Protein AF-A0A661R663-F1 (afdb_monomer_lite)

pLDDT: mean 85.02, std 11.06, range [47.91, 96.44]

Foldseek 3Di:
DCLVVVNDPDDDDPLVCLPRDDPQDAEDEAAQLVDPSQFDPPDDTDRSLVSLVVVCVVNVHDYHYHHPDDDPVRVD

Radius of gyration: 12.83 Å; chains: 1; bounding box: 38×25×28 Å

Secondary structure (DSSP, 8-state):
-TTTTT--S----SGGGGG---SS--EEEESSTT-GGGEE-SSS-EEHHHHHHHHHHHTT-EEEE--SS--HHHH-

Sequence (76 aa):
MRIVHKEAQVAVGARSAIFAPFDNLGLIIVDEEHDDSYKQENRLRYHARDLAVVRAKLESGVALLGSATPSVQSYH

Structure (mmCIF, N/CA/C/O backbone):
data_AF-A0A661R663-F1
#
_entry.id   AF-A0A661R663-F1
#
loop_
_atom_site.group_PDB
_atom_site.id
_atom_site.type_symbol
_atom_site.label_atom_id
_atom_site.label_alt_id
_atom_site.label_comp_id
_atom_site.label_asym_id
_atom_site.label_entity_id
_atom_site.label_seq_id
_atom_site.pdbx_PDB_ins_code
_atom_site.Cartn_x
_atom_site.Cartn_y
_atom_site.Cartn_z
_atom_site.occupancy
_atom_site.B_iso_or_equiv
_atom_site.auth_seq_id
_atom_site.auth_comp_id
_atom_site.auth_asym_id
_atom_site.auth_atom_id
_atom_site.pdbx_PDB_model_num
ATOM 1 N N . MET A 1 1 ? -22.630 -2.182 1.154 1.00 67.81 1 MET A N 1
ATOM 2 C CA . MET A 1 1 ? -21.906 -1.270 2.074 1.00 67.81 1 MET A CA 1
ATOM 3 C C . MET A 1 1 ? -21.311 -2.010 3.291 1.00 67.81 1 MET A C 1
ATOM 5 O O . MET A 1 1 ? -21.329 -1.477 4.385 1.00 67.81 1 MET A O 1
ATOM 9 N N . ARG A 1 2 ? -20.737 -3.215 3.162 1.00 88.31 2 ARG A N 1
ATOM 10 C CA . ARG A 1 2 ? -20.285 -3.987 4.346 1.00 88.31 2 ARG A CA 1
ATOM 11 C C . ARG A 1 2 ? -19.089 -3.363 5.080 1.00 88.31 2 ARG A C 1
ATOM 13 O O . ARG A 1 2 ? -19.078 -3.332 6.300 1.00 88.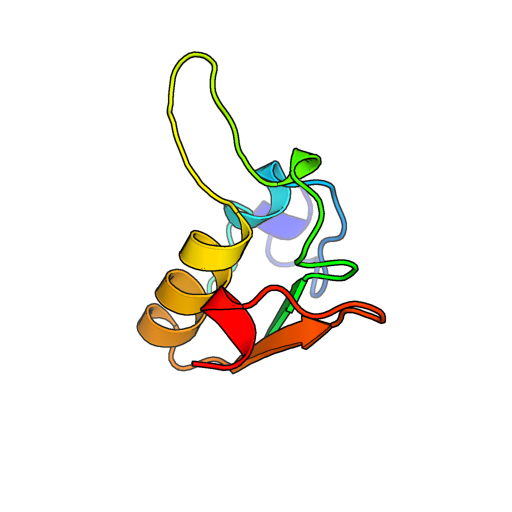31 2 ARG A O 1
ATOM 20 N N . ILE A 1 3 ? -18.128 -2.803 4.337 1.00 87.94 3 ILE A N 1
ATOM 21 C CA . ILE A 1 3 ? -16.963 -2.092 4.903 1.00 87.94 3 ILE A CA 1
ATOM 22 C C . ILE A 1 3 ? -17.411 -0.867 5.714 1.00 87.94 3 ILE A C 1
ATOM 24 O O . ILE A 1 3 ? -16.974 -0.689 6.840 1.00 87.94 3 ILE A O 1
ATOM 28 N N . VAL A 1 4 ? -18.355 -0.079 5.185 1.00 86.62 4 VAL A N 1
ATOM 29 C CA . VAL A 1 4 ? -18.901 1.107 5.874 1.00 86.62 4 VAL A 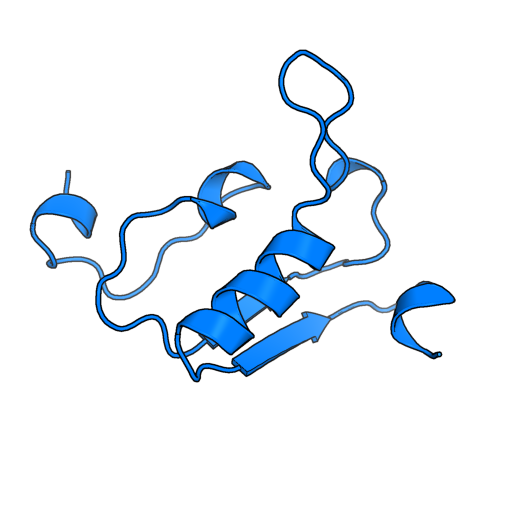CA 1
ATOM 30 C C . VAL A 1 4 ? -19.620 0.731 7.176 1.00 86.62 4 VAL A C 1
ATOM 32 O O . VAL A 1 4 ? -19.514 1.450 8.162 1.00 86.62 4 VAL A O 1
ATOM 35 N N . HIS A 1 5 ? -20.305 -0.416 7.207 1.00 91.19 5 HIS A N 1
ATOM 36 C CA . HIS A 1 5 ? -20.943 -0.946 8.420 1.00 91.19 5 HIS A CA 1
ATOM 37 C C . HIS A 1 5 ? -19.980 -1.739 9.323 1.00 91.19 5 HIS A C 1
ATOM 39 O O . HIS A 1 5 ? -20.417 -2.318 10.311 1.00 91.19 5 HIS A O 1
ATOM 45 N N . LYS A 1 6 ? -18.674 -1.769 9.011 1.00 87.00 6 LYS A N 1
ATOM 46 C CA . LYS A 1 6 ? -17.636 -2.499 9.766 1.00 87.00 6 LYS A CA 1
ATOM 47 C C . LYS A 1 6 ? -17.845 -4.022 9.828 1.00 87.00 6 LYS A C 1
ATOM 49 O O . LYS A 1 6 ? -17.320 -4.698 10.703 1.00 87.00 6 LYS A O 1
ATOM 54 N N . GLU A 1 7 ? -18.575 -4.579 8.864 1.00 91.50 7 GLU A N 1
ATOM 55 C CA . GLU A 1 7 ? -18.876 -6.017 8.754 1.00 91.50 7 GLU A CA 1
ATOM 56 C C . GLU A 1 7 ? -17.875 -6.779 7.871 1.00 91.50 7 GLU A C 1
ATOM 58 O O . GLU A 1 7 ? -17.985 -7.995 7.682 1.00 91.50 7 GLU A O 1
ATOM 63 N N . ALA A 1 8 ? -16.952 -6.059 7.235 1.00 91.38 8 ALA A N 1
ATOM 64 C CA . ALA A 1 8 ? -15.912 -6.624 6.390 1.00 91.38 8 ALA A CA 1
ATOM 65 C C . ALA A 1 8 ? -14.554 -6.415 7.056 1.00 91.38 8 ALA A C 1
ATOM 67 O O . ALA A 1 8 ? -14.202 -5.293 7.405 1.00 91.38 8 ALA A O 1
ATOM 68 N N . GLN A 1 9 ? -13.795 -7.500 7.198 1.00 91.38 9 GLN A N 1
ATOM 69 C CA . GLN A 1 9 ? -12.442 -7.472 7.761 1.00 91.38 9 GLN A CA 1
ATOM 70 C C . GLN A 1 9 ? -11.358 -7.371 6.683 1.00 91.38 9 GLN A C 1
ATOM 72 O O . GLN A 1 9 ? -10.223 -7.025 6.982 1.00 91.38 9 GLN A O 1
ATOM 77 N N . VAL A 1 10 ? -11.709 -7.668 5.428 1.00 93.25 10 VAL A N 1
ATOM 78 C CA . VAL A 1 10 ? -10.795 -7.651 4.284 1.00 93.25 10 VAL A CA 1
ATOM 79 C C . VAL A 1 10 ? -11.496 -6.987 3.104 1.00 93.25 10 VAL A C 1
ATOM 81 O O . VAL A 1 10 ? -12.679 -7.231 2.855 1.00 93.25 10 VAL A O 1
ATOM 84 N N . ALA A 1 11 ? -10.756 -6.159 2.371 1.00 93.88 11 ALA A N 1
ATOM 85 C CA . ALA A 1 11 ? -11.150 -5.647 1.067 1.00 93.88 11 ALA A CA 1
ATOM 86 C C . ALA A 1 11 ? -10.077 -6.022 0.048 1.00 93.88 11 ALA A C 1
ATOM 88 O O . ALA A 1 11 ? -8.889 -5.886 0.324 1.00 93.88 11 ALA A O 1
ATOM 89 N N . VAL A 1 12 ? -10.509 -6.461 -1.130 1.00 93.75 12 VAL A N 1
ATOM 90 C CA . VAL A 1 12 ? -9.628 -6.755 -2.260 1.00 93.75 12 VAL A CA 1
ATOM 91 C C . VAL A 1 12 ? -10.112 -5.938 -3.444 1.00 93.75 12 VAL A C 1
ATOM 93 O O . VAL A 1 12 ? -11.312 -5.858 -3.711 1.00 93.75 12 VAL A O 1
ATOM 96 N N . GLY A 1 13 ? -9.182 -5.309 -4.145 1.00 91.50 13 GLY A N 1
ATOM 97 C CA . GLY A 1 13 ? -9.476 -4.549 -5.344 1.00 91.50 13 GLY A CA 1
ATOM 98 C C . GLY A 1 13 ? -8.204 -4.019 -5.980 1.00 91.50 13 GLY A C 1
ATOM 99 O O . GLY A 1 13 ? -7.111 -4.186 -5.448 1.00 91.50 13 GLY A O 1
ATOM 100 N N . ALA A 1 14 ? -8.369 -3.356 -7.121 1.00 88.69 14 ALA A N 1
ATOM 101 C CA . ALA A 1 14 ? -7.288 -2.630 -7.774 1.00 88.69 14 ALA A CA 1
ATOM 102 C C . ALA A 1 14 ? -6.864 -1.401 -6.937 1.00 88.69 14 ALA A C 1
ATOM 104 O O . ALA A 1 14 ? -7.304 -1.203 -5.805 1.00 88.69 14 ALA A O 1
ATOM 105 N N . ARG A 1 15 ? -6.068 -0.505 -7.525 1.00 88.50 15 ARG A N 1
ATOM 106 C CA . ARG A 1 15 ? -5.544 0.724 -6.899 1.00 88.50 15 ARG A CA 1
ATOM 107 C C . ARG A 1 15 ? -6.480 1.477 -5.954 1.00 88.50 15 ARG A C 1
ATOM 109 O O . ARG A 1 15 ? -6.053 1.896 -4.888 1.00 88.50 15 ARG A O 1
ATOM 116 N N . SER A 1 16 ? -7.741 1.684 -6.337 1.00 90.25 16 SER A N 1
ATOM 117 C CA . SER A 1 16 ? -8.688 2.501 -5.567 1.00 90.25 16 SER A CA 1
ATOM 118 C C . SER A 1 16 ? -9.065 1.891 -4.215 1.00 90.25 16 SER A C 1
ATOM 120 O O . SER A 1 16 ? -9.578 2.605 -3.355 1.00 90.25 16 SER A O 1
ATOM 122 N N . ALA A 1 17 ? -8.798 0.597 -4.000 1.00 92.69 17 ALA A N 1
ATOM 123 C CA . ALA A 1 17 ? -8.991 -0.061 -2.711 1.00 92.69 17 ALA A CA 1
ATOM 124 C C . ALA A 1 17 ? -8.137 0.570 -1.598 1.00 92.69 17 ALA A C 1
ATOM 126 O O . ALA A 1 17 ? -8.515 0.487 -0.430 1.00 92.69 17 ALA A O 1
ATOM 127 N N . ILE A 1 18 ? -7.064 1.297 -1.946 1.00 92.50 18 ILE A N 1
ATOM 128 C CA . ILE A 1 18 ? -6.257 2.049 -0.979 1.00 92.50 18 ILE A CA 1
ATOM 129 C C . ILE A 1 18 ? -7.047 3.125 -0.224 1.00 92.50 18 ILE A C 1
ATOM 131 O O . ILE A 1 18 ? -6.578 3.611 0.798 1.00 92.50 18 ILE A O 1
ATOM 135 N N . PHE A 1 19 ? -8.252 3.476 -0.679 1.00 92.62 19 PHE A N 1
ATOM 136 C CA . PHE A 1 19 ? -9.152 4.423 -0.015 1.00 92.62 19 PHE A CA 1
ATOM 137 C C . PHE A 1 19 ? -10.318 3.748 0.721 1.00 92.62 19 PHE A C 1
ATOM 139 O O . PHE A 1 19 ? -11.224 4.433 1.189 1.00 92.62 19 PHE A O 1
ATOM 146 N N . ALA A 1 20 ? -10.333 2.413 0.827 1.00 93.50 20 ALA A N 1
ATOM 147 C CA . ALA A 1 20 ? -11.382 1.701 1.553 1.00 93.50 20 ALA A CA 1
ATOM 148 C C . ALA A 1 20 ? -11.430 2.169 3.025 1.00 93.50 20 ALA A C 1
ATOM 150 O O . ALA A 1 20 ? -10.374 2.204 3.665 1.00 93.50 20 ALA A O 1
ATOM 151 N N . PRO A 1 21 ? -12.607 2.532 3.569 1.00 92.56 21 PRO A N 1
ATOM 152 C CA . PRO A 1 21 ? -12.715 3.131 4.897 1.00 92.56 21 PRO A CA 1
ATOM 153 C C . PRO A 1 21 ? -12.647 2.052 5.986 1.00 92.56 21 PRO A C 1
ATOM 155 O O . PRO A 1 21 ? -13.657 1.454 6.345 1.00 92.56 21 PRO A O 1
ATOM 158 N N . PHE A 1 22 ? -11.440 1.792 6.480 1.00 92.94 22 PHE A N 1
ATOM 159 C CA . PHE A 1 22 ? -11.173 0.923 7.624 1.00 92.94 22 PHE A CA 1
ATOM 160 C C . PHE A 1 22 ? -10.725 1.788 8.799 1.00 92.94 22 PHE A C 1
ATOM 162 O O . PHE A 1 22 ? -9.878 2.651 8.598 1.00 92.94 22 PHE A O 1
ATOM 169 N N . ASP A 1 23 ? -11.258 1.522 9.993 1.00 84.31 23 ASP A N 1
ATOM 170 C CA . ASP A 1 23 ? -10.931 2.292 11.205 1.00 84.31 23 ASP A CA 1
ATOM 171 C C . ASP A 1 23 ? -9.668 1.797 11.929 1.00 84.31 23 ASP A C 1
ATOM 173 O O . ASP A 1 23 ? -9.075 2.546 12.688 1.00 84.31 23 ASP A O 1
ATOM 177 N N . ASN A 1 24 ? -9.283 0.529 11.733 1.00 85.44 24 ASN A N 1
ATOM 178 C CA . ASN A 1 24 ? -8.145 -0.121 12.400 1.00 85.44 24 ASN A CA 1
ATOM 179 C C . ASN A 1 24 ? -7.333 -0.922 11.371 1.00 85.44 24 ASN A C 1
ATOM 181 O O . ASN A 1 24 ? -7.261 -2.154 11.426 1.00 85.44 24 ASN A O 1
ATOM 185 N N . LEU A 1 25 ? -6.809 -0.242 10.351 1.00 93.12 25 LEU A N 1
ATOM 186 C CA . LEU A 1 25 ? -6.124 -0.905 9.245 1.00 93.12 25 LEU A CA 1
ATOM 187 C C . LEU A 1 25 ? -4.712 -1.350 9.653 1.00 93.12 25 LEU A C 1
ATOM 189 O O . LEU A 1 25 ? -3.754 -0.594 9.552 1.00 93.12 25 LEU A O 1
ATOM 193 N N . GLY A 1 26 ? -4.582 -2.605 10.086 1.00 94.00 26 GLY A N 1
ATOM 194 C CA . GLY A 1 26 ? -3.300 -3.155 10.544 1.00 94.00 26 GLY A CA 1
ATOM 195 C C . GLY A 1 26 ? -2.368 -3.666 9.439 1.00 94.00 26 GLY A C 1
ATOM 196 O O . GLY A 1 26 ? -1.1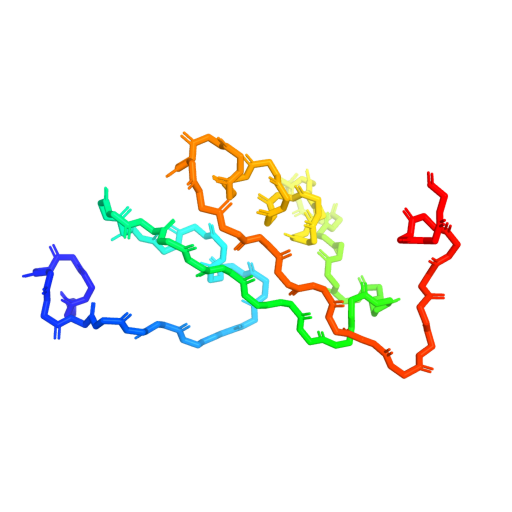66 -3.780 9.667 1.00 94.00 26 GLY A O 1
ATOM 197 N N . LEU A 1 27 ? -2.891 -3.985 8.251 1.00 95.62 27 LEU A N 1
ATOM 198 C CA . LEU A 1 27 ? -2.115 -4.572 7.157 1.00 95.62 27 LEU A CA 1
ATOM 199 C C . LEU A 1 27 ? -2.635 -4.106 5.796 1.00 95.62 27 LEU A C 1
ATOM 201 O O . LEU A 1 27 ? -3.833 -4.169 5.523 1.00 95.62 27 LEU A O 1
ATOM 205 N N . ILE A 1 28 ? -1.711 -3.703 4.928 1.00 96.44 28 ILE A N 1
ATOM 206 C CA . ILE A 1 28 ? -1.950 -3.438 3.510 1.00 96.44 28 ILE A CA 1
ATOM 207 C C . ILE A 1 28 ? -0.989 -4.313 2.710 1.00 96.44 28 ILE A C 1
ATOM 209 O O . ILE A 1 28 ? 0.210 -4.302 2.973 1.00 96.44 28 ILE A O 1
ATOM 213 N N . ILE A 1 29 ? -1.510 -5.056 1.735 1.00 94.88 29 ILE A N 1
ATOM 214 C CA . ILE A 1 29 ? -0.710 -5.883 0.827 1.00 94.88 29 ILE A CA 1
ATOM 215 C C . ILE A 1 29 ? -0.829 -5.291 -0.574 1.00 94.88 29 ILE A C 1
ATOM 217 O O . ILE A 1 29 ? -1.939 -5.070 -1.060 1.00 94.88 29 ILE A O 1
ATOM 221 N N . VAL A 1 30 ? 0.311 -5.032 -1.207 1.00 92.12 30 VAL A N 1
ATOM 222 C CA . VAL A 1 30 ? 0.405 -4.669 -2.623 1.00 92.12 30 VAL A CA 1
ATOM 223 C C . VAL A 1 30 ? 1.135 -5.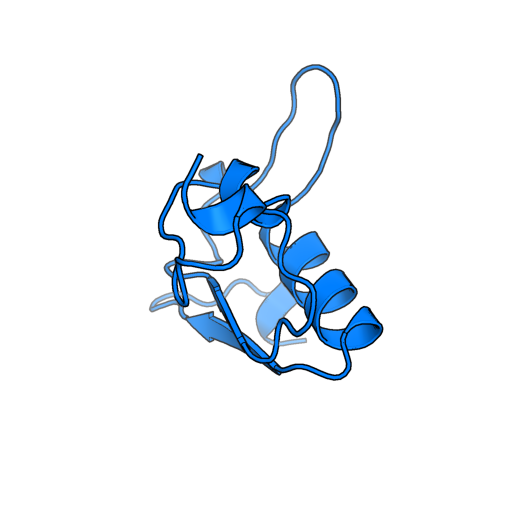808 -3.312 1.00 92.12 30 VAL A C 1
ATOM 225 O O . VAL A 1 30 ? 2.299 -6.044 -3.008 1.00 92.12 30 VAL A O 1
ATOM 228 N N . ASP A 1 31 ? 0.435 -6.532 -4.175 1.00 87.81 31 ASP A N 1
ATOM 229 C CA . ASP A 1 31 ? 1.025 -7.576 -5.012 1.00 87.81 31 ASP A CA 1
ATOM 230 C C . ASP A 1 31 ? 1.495 -6.966 -6.337 1.00 87.81 31 ASP A C 1
ATOM 232 O O . ASP A 1 31 ? 0.926 -5.970 -6.780 1.00 87.81 31 ASP A O 1
ATOM 236 N N . GLU A 1 32 ? 2.542 -7.527 -6.935 1.00 83.75 32 GLU A N 1
ATOM 237 C CA . GLU A 1 32 ? 3.225 -6.977 -8.116 1.00 83.75 32 GLU A CA 1
ATOM 238 C C . GLU A 1 32 ? 3.487 -5.460 -8.034 1.00 83.75 32 GLU A C 1
ATOM 240 O O . GLU A 1 32 ? 3.135 -4.692 -8.929 1.00 83.75 32 GLU A O 1
ATOM 245 N N . GLU A 1 33 ? 4.124 -4.993 -6.948 1.00 79.12 33 GLU A N 1
ATOM 246 C CA . GLU A 1 33 ? 4.282 -3.547 -6.679 1.00 79.12 33 GLU A CA 1
ATOM 247 C C . GLU A 1 33 ? 4.985 -2.750 -7.786 1.00 79.12 33 GLU A C 1
ATOM 249 O O . GLU A 1 33 ? 4.847 -1.527 -7.844 1.00 79.12 33 GLU A O 1
ATOM 254 N N . HIS A 1 34 ? 5.734 -3.445 -8.642 1.00 75.12 34 HIS A N 1
ATOM 255 C CA . HIS A 1 34 ? 6.484 -2.880 -9.751 1.00 75.12 34 HIS A CA 1
ATOM 256 C C . HIS A 1 34 ? 5.606 -2.498 -10.956 1.00 75.12 34 HIS A C 1
ATOM 258 O O . HIS A 1 34 ? 6.111 -1.880 -11.891 1.00 75.12 34 HIS A O 1
ATOM 264 N N . ASP A 1 35 ? 4.326 -2.879 -10.970 1.00 76.38 35 ASP A N 1
ATOM 265 C CA . ASP A 1 35 ? 3.426 -2.625 -12.093 1.00 76.38 35 ASP A CA 1
ATOM 266 C C . ASP A 1 35 ? 3.045 -1.132 -12.190 1.00 76.38 35 ASP A C 1
ATOM 268 O O . ASP A 1 35 ? 2.448 -0.543 -11.280 1.00 76.38 35 ASP A O 1
ATOM 272 N N . ASP A 1 36 ? 3.330 -0.522 -13.347 1.00 72.00 36 ASP A N 1
ATOM 273 C CA . ASP A 1 36 ? 2.956 0.855 -13.696 1.00 72.00 36 ASP A CA 1
ATOM 274 C C . ASP A 1 36 ? 1.441 1.100 -13.611 1.00 72.00 36 ASP A C 1
ATOM 276 O O . ASP A 1 36 ? 0.986 2.239 -13.439 1.00 72.00 36 ASP A O 1
ATOM 280 N N . SER A 1 37 ? 0.634 0.037 -13.666 1.00 72.31 37 SER A N 1
ATOM 281 C CA . SER A 1 37 ? -0.802 0.093 -13.439 1.00 72.31 37 SER A CA 1
ATOM 282 C C . SER A 1 37 ? -1.154 0.646 -12.061 1.00 72.31 37 SER A C 1
ATOM 284 O O . SER A 1 37 ? -2.271 1.133 -11.915 1.00 72.31 37 SER A O 1
ATOM 286 N N . TYR A 1 38 ? -0.233 0.703 -11.087 1.00 67.88 38 TYR A N 1
ATOM 287 C CA . TYR A 1 38 ? -0.429 1.358 -9.788 1.00 67.88 38 TYR A CA 1
ATOM 288 C C . TYR A 1 38 ? -0.361 2.892 -9.811 1.00 67.88 38 TYR A C 1
ATOM 290 O O . TYR A 1 38 ? -0.829 3.540 -8.863 1.00 67.88 38 TYR A O 1
ATOM 298 N N . LYS A 1 39 ? 0.119 3.488 -10.906 1.00 71.38 39 LYS A N 1
ATOM 299 C CA . LYS A 1 39 ? 0.201 4.938 -11.095 1.00 71.38 39 LYS A CA 1
ATOM 300 C C . LYS A 1 39 ? -1.046 5.473 -11.793 1.00 71.38 39 LYS A C 1
ATOM 302 O O . LYS A 1 39 ? -1.326 5.169 -12.951 1.00 71.38 39 LYS A O 1
ATOM 307 N N . GLN A 1 40 ? -1.819 6.296 -11.094 1.00 75.19 40 GLN A N 1
ATOM 308 C CA . GLN A 1 40 ? -2.931 7.018 -11.703 1.00 75.19 40 GLN A CA 1
ATOM 309 C C . GLN A 1 40 ? -2.414 8.322 -12.317 1.00 75.19 40 GLN A C 1
ATOM 311 O O . GLN A 1 40 ? -1.903 9.179 -11.603 1.00 75.19 40 GLN A O 1
ATOM 316 N N . GLU A 1 41 ? -2.567 8.502 -13.631 1.00 77.12 41 GLU A N 1
ATOM 317 C CA . GLU A 1 41 ? -2.103 9.720 -14.322 1.00 77.12 41 GLU A CA 1
ATOM 318 C C . GLU A 1 41 ? -3.225 10.729 -14.628 1.00 77.12 41 GLU A C 1
ATOM 320 O O . GLU A 1 41 ? -2.961 11.928 -14.780 1.00 77.12 41 GLU A O 1
ATOM 325 N N . ASN A 1 42 ? -4.480 10.264 -14.653 1.00 70.19 42 ASN A N 1
ATOM 326 C CA . ASN A 1 42 ? -5.661 11.076 -14.943 1.00 70.19 42 ASN A CA 1
ATOM 327 C C . ASN A 1 42 ? -6.364 11.576 -13.669 1.00 70.19 42 ASN A C 1
ATOM 329 O O . ASN A 1 42 ? -6.636 10.807 -12.745 1.00 70.19 42 ASN A O 1
ATOM 333 N N . ARG A 1 43 ? -6.756 12.860 -13.676 1.00 79.38 43 ARG A N 1
ATOM 334 C CA . ARG A 1 43 ? -7.367 13.601 -12.553 1.00 79.38 43 ARG A CA 1
ATOM 335 C C . ARG A 1 43 ? -6.438 13.698 -11.338 1.00 79.38 43 ARG A C 1
ATOM 337 O O . ARG A 1 43 ? -5.512 14.501 -11.348 1.00 79.38 43 ARG A O 1
ATOM 344 N N . LEU A 1 44 ? -6.702 12.903 -10.299 1.00 75.19 44 LEU A N 1
ATOM 345 C CA . LEU A 1 44 ? -5.894 12.854 -9.091 1.00 75.19 44 LEU A CA 1
ATOM 346 C C . LEU A 1 44 ? -4.721 11.917 -9.342 1.00 75.19 44 LEU A C 1
ATOM 348 O O . LEU A 1 44 ? -4.906 10.706 -9.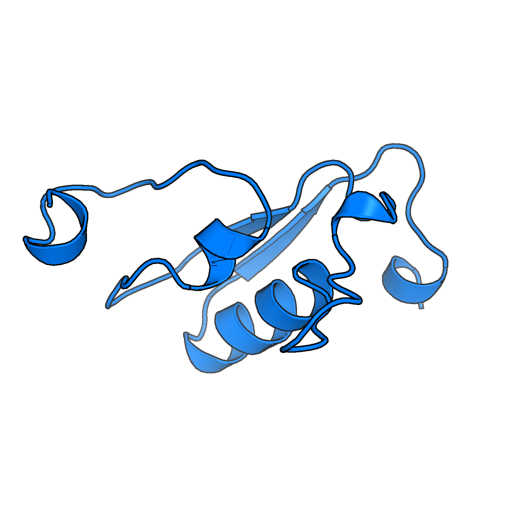462 1.00 75.19 44 LEU A O 1
ATOM 352 N N . ARG A 1 45 ? -3.526 12.493 -9.426 1.00 82.56 45 ARG A N 1
ATOM 353 C CA . ARG A 1 45 ? -2.308 11.718 -9.616 1.00 82.56 45 ARG A CA 1
ATOM 354 C C . ARG A 1 45 ? -1.851 11.142 -8.289 1.00 82.56 45 ARG A C 1
ATOM 356 O O . ARG A 1 45 ? -1.562 11.892 -7.364 1.00 82.56 45 ARG A O 1
ATOM 363 N N . TYR A 1 46 ? -1.800 9.821 -8.207 1.00 84.56 46 TYR A N 1
ATOM 364 C CA . TYR A 1 46 ? -1.271 9.116 -7.048 1.00 84.56 46 TYR A CA 1
ATOM 365 C C . TYR A 1 46 ? -0.647 7.791 -7.468 1.00 84.56 46 TYR A C 1
ATOM 367 O O . TYR A 1 46 ? -1.039 7.195 -8.473 1.00 84.56 46 TYR A O 1
ATOM 375 N N . HIS A 1 47 ? 0.306 7.328 -6.666 1.00 87.81 47 HIS A N 1
ATOM 376 C CA . HIS A 1 47 ? 0.867 5.993 -6.771 1.00 87.81 47 HIS A CA 1
ATOM 377 C C . HIS A 1 47 ? 0.300 5.153 -5.627 1.00 87.81 47 HIS A C 1
ATOM 379 O O . HIS A 1 47 ? 0.524 5.469 -4.458 1.00 87.81 47 HIS A O 1
ATOM 385 N N . ALA A 1 48 ? -0.479 4.112 -5.933 1.00 87.88 48 ALA A N 1
ATOM 386 C CA . ALA A 1 48 ? -1.181 3.372 -4.878 1.00 87.88 48 ALA A CA 1
ATOM 387 C C . ALA A 1 48 ? -0.211 2.649 -3.924 1.00 87.88 48 ALA A C 1
ATOM 389 O O . ALA A 1 48 ? -0.477 2.605 -2.728 1.00 87.88 48 ALA A O 1
ATOM 390 N N . ARG A 1 49 ? 0.937 2.171 -4.430 1.00 89.88 49 ARG A N 1
ATOM 391 C CA . ARG A 1 49 ? 2.051 1.650 -3.612 1.00 89.88 49 ARG A CA 1
ATOM 392 C C . ARG A 1 49 ? 2.540 2.662 -2.572 1.00 89.88 49 ARG A C 1
ATOM 394 O O . ARG A 1 49 ? 2.569 2.352 -1.387 1.00 89.88 49 ARG A O 1
ATOM 401 N N . ASP A 1 50 ? 2.876 3.880 -2.989 1.00 90.12 50 ASP A N 1
ATOM 402 C CA . ASP A 1 50 ? 3.394 4.898 -2.067 1.00 90.12 50 ASP A CA 1
ATOM 403 C C . ASP A 1 50 ? 2.328 5.287 -1.035 1.00 90.12 50 ASP A C 1
ATOM 405 O O . ASP A 1 50 ? 2.613 5.422 0.156 1.00 90.12 50 ASP A O 1
ATOM 409 N N . LEU A 1 51 ? 1.065 5.382 -1.470 1.00 92.94 51 LEU A N 1
ATOM 410 C CA . LEU A 1 51 ? -0.059 5.583 -0.559 1.00 92.94 51 LEU A CA 1
ATOM 411 C C . LEU A 1 51 ? -0.244 4.417 0.418 1.00 92.94 51 LEU A C 1
ATOM 413 O O . LEU A 1 51 ? -0.618 4.671 1.556 1.00 92.94 51 LEU A O 1
ATOM 417 N N . ALA A 1 52 ? 0.030 3.170 0.025 1.00 94.00 52 ALA A N 1
ATOM 418 C CA . ALA A 1 52 ? 0.008 2.021 0.930 1.00 94.00 52 ALA A CA 1
ATOM 419 C C . ALA A 1 52 ? 1.035 2.171 2.054 1.00 94.00 52 ALA A C 1
ATOM 421 O O . ALA A 1 52 ? 0.684 2.002 3.220 1.00 94.00 52 ALA A O 1
ATOM 422 N N . VAL A 1 53 ? 2.265 2.575 1.730 1.00 93.94 53 VAL A N 1
ATOM 423 C CA . VAL A 1 53 ? 3.319 2.812 2.730 1.00 93.94 53 VAL A CA 1
ATOM 424 C C . VAL A 1 53 ? 2.935 3.951 3.676 1.00 93.94 53 VAL A C 1
ATOM 426 O O . VAL A 1 53 ? 3.003 3.801 4.898 1.00 93.94 53 VAL A O 1
ATOM 429 N N . VAL A 1 54 ? 2.484 5.086 3.130 1.00 94.38 54 VAL A N 1
ATOM 430 C CA . VAL A 1 54 ? 2.080 6.248 3.938 1.00 94.38 54 VAL A CA 1
ATOM 431 C C . VAL A 1 54 ? 0.876 5.914 4.814 1.00 94.38 54 VAL A C 1
ATOM 433 O O . VAL A 1 54 ? 0.885 6.222 6.004 1.00 94.38 54 VAL A O 1
ATOM 436 N N . ARG A 1 55 ? -0.148 5.264 4.255 1.00 95.06 55 ARG A N 1
ATOM 437 C CA . ARG A 1 55 ? -1.361 4.904 4.990 1.00 95.06 55 ARG A CA 1
ATOM 438 C C . ARG A 1 55 ? -1.058 3.913 6.106 1.00 95.06 55 ARG A C 1
ATOM 440 O O . ARG A 1 55 ? -1.484 4.152 7.227 1.00 95.06 55 ARG A O 1
ATOM 447 N N . ALA A 1 56 ? -0.283 2.863 5.835 1.00 94.69 56 ALA A N 1
ATOM 448 C CA . ALA A 1 56 ? 0.136 1.923 6.871 1.00 94.69 56 ALA A CA 1
ATOM 449 C C . ALA A 1 56 ? 0.873 2.646 8.008 1.00 94.69 56 ALA A C 1
ATOM 451 O O . ALA A 1 56 ? 0.558 2.433 9.171 1.00 94.69 56 ALA A O 1
ATOM 452 N N . LYS A 1 57 ? 1.775 3.584 7.688 1.00 93.75 57 LYS A N 1
ATOM 453 C CA . LYS A 1 57 ? 2.469 4.391 8.700 1.00 93.75 57 LYS A CA 1
ATOM 454 C C . LYS A 1 57 ? 1.517 5.252 9.539 1.00 93.75 57 LYS A C 1
ATOM 456 O O . LYS A 1 57 ? 1.695 5.327 10.751 1.00 93.75 57 LYS A O 1
ATOM 461 N N . LEU A 1 58 ? 0.534 5.905 8.914 1.00 93.88 58 LEU A N 1
ATOM 462 C CA . LEU A 1 58 ? -0.461 6.728 9.617 1.00 93.88 58 LEU A CA 1
ATOM 463 C C . LEU A 1 58 ? -1.343 5.893 10.554 1.00 93.88 58 LEU A C 1
ATOM 465 O O . LEU A 1 58 ? -1.677 6.348 11.642 1.00 93.88 58 LEU A O 1
ATOM 469 N N . GLU A 1 59 ? -1.664 4.667 10.149 1.00 94.19 59 GLU A N 1
ATOM 470 C CA . GLU A 1 59 ? -2.503 3.725 10.900 1.00 94.19 59 GLU A CA 1
ATOM 471 C C . GLU A 1 59 ? -1.698 2.869 11.896 1.00 94.19 59 GLU A C 1
ATOM 473 O O . GLU A 1 59 ? -2.246 1.979 12.540 1.00 94.19 59 GLU A O 1
ATOM 478 N N . SER A 1 60 ? -0.384 3.105 12.029 1.00 94.62 60 SER A N 1
ATOM 479 C CA . SER A 1 60 ? 0.533 2.241 12.799 1.00 94.62 60 SER A CA 1
ATOM 480 C C . SER A 1 60 ? 0.464 0.756 12.392 1.00 94.62 60 SER A C 1
ATOM 482 O O . SER A 1 60 ? 0.682 -0.139 13.208 1.00 94.62 60 SER A O 1
ATOM 484 N N . GLY A 1 61 ? 0.146 0.501 11.124 1.00 94.38 61 GLY A N 1
ATOM 485 C CA . GLY A 1 61 ? 0.061 -0.814 10.504 1.00 94.38 61 GLY A CA 1
ATOM 486 C C . GLY A 1 61 ? 1.285 -1.157 9.654 1.00 94.38 61 GLY A C 1
ATOM 487 O O . GLY A 1 61 ? 2.277 -0.428 9.592 1.00 94.38 61 GLY A O 1
ATOM 488 N N . VAL A 1 62 ? 1.199 -2.290 8.963 1.00 96.06 62 VAL A N 1
ATOM 489 C CA . VAL A 1 62 ? 2.259 -2.825 8.100 1.00 96.06 62 VAL A CA 1
ATOM 490 C C . VAL A 1 62 ? 1.864 -2.690 6.631 1.00 96.06 62 VAL A C 1
ATOM 492 O O . VAL A 1 62 ? 0.746 -3.032 6.249 1.00 96.06 62 VAL A O 1
ATOM 495 N N . ALA A 1 63 ? 2.794 -2.230 5.793 1.00 95.31 63 ALA A N 1
ATOM 496 C CA . ALA A 1 63 ? 2.693 -2.344 4.341 1.00 95.31 63 ALA A CA 1
ATOM 497 C C . ALA A 1 63 ? 3.602 -3.484 3.867 1.00 95.31 63 ALA A C 1
ATOM 499 O O . ALA A 1 63 ? 4.813 -3.436 4.076 1.00 95.31 63 ALA A O 1
ATOM 500 N N . LEU A 1 64 ? 3.019 -4.500 3.235 1.00 94.12 64 LEU A N 1
ATOM 501 C CA . LEU A 1 64 ? 3.740 -5.588 2.586 1.00 94.12 64 LEU A CA 1
ATOM 502 C C . LEU A 1 64 ? 3.709 -5.363 1.075 1.00 94.12 64 LEU A C 1
ATOM 504 O O . LEU A 1 64 ? 2.643 -5.410 0.462 1.00 94.12 64 LEU A O 1
ATOM 508 N N . LEU A 1 65 ? 4.878 -5.116 0.491 1.00 91.81 65 LEU A N 1
ATOM 509 C CA . LEU A 1 65 ? 5.042 -4.938 -0.947 1.00 91.81 65 LEU A CA 1
ATOM 510 C C . LEU A 1 65 ? 5.629 -6.228 -1.532 1.00 91.81 65 LEU A C 1
ATOM 512 O O . LEU A 1 65 ? 6.798 -6.540 -1.312 1.00 91.81 65 LEU A O 1
ATOM 516 N N . GLY A 1 66 ? 4.790 -7.009 -2.206 1.00 87.75 66 GLY A N 1
ATOM 517 C CA . GLY A 1 66 ? 5.168 -8.229 -2.908 1.00 87.75 66 GLY A CA 1
ATOM 518 C C . GLY A 1 66 ? 5.488 -7.932 -4.369 1.00 87.75 66 GLY A C 1
ATOM 519 O O . GLY A 1 66 ? 4.791 -7.157 -5.019 1.00 87.75 66 GLY A O 1
ATOM 520 N N . SER A 1 67 ? 6.562 -8.525 -4.882 1.00 83.75 67 SER A N 1
ATOM 521 C CA . SER A 1 67 ? 6.909 -8.487 -6.303 1.00 83.75 67 SER A CA 1
ATOM 522 C C . SER A 1 67 ? 7.954 -9.554 -6.610 1.00 83.75 67 SER A C 1
ATOM 524 O O . SER A 1 67 ? 8.898 -9.739 -5.837 1.00 83.75 67 SER A O 1
ATOM 526 N N . ALA A 1 68 ? 7.809 -10.237 -7.746 1.00 77.31 68 ALA A N 1
ATOM 527 C CA . ALA A 1 68 ? 8.849 -11.128 -8.266 1.00 77.31 68 ALA A CA 1
ATOM 528 C C . ALA A 1 68 ? 10.017 -10.348 -8.907 1.00 77.31 68 ALA A C 1
ATOM 530 O O . ALA A 1 68 ? 11.137 -10.853 -8.998 1.00 77.31 68 ALA A O 1
ATOM 531 N N . THR A 1 69 ? 9.763 -9.105 -9.318 1.00 77.12 69 THR A N 1
ATOM 532 C CA . THR A 1 69 ? 10.723 -8.178 -9.928 1.00 77.12 69 THR A CA 1
ATOM 533 C C . THR A 1 69 ? 10.654 -6.836 -9.202 1.00 77.12 69 THR A C 1
ATOM 535 O O . THR A 1 69 ? 10.013 -5.904 -9.690 1.00 77.12 69 THR A O 1
ATOM 538 N N . PRO A 1 70 ? 11.217 -6.736 -7.985 1.00 61.81 70 PRO A N 1
ATOM 539 C CA . PRO A 1 70 ? 11.072 -5.543 -7.162 1.00 61.81 70 PRO A CA 1
ATOM 540 C C . PRO A 1 70 ? 11.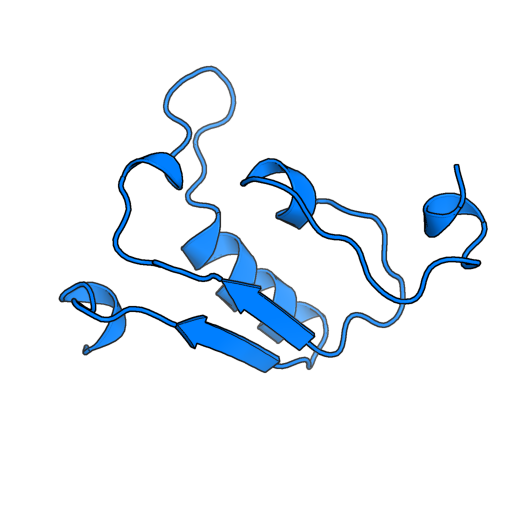624 -4.314 -7.886 1.00 61.81 70 PRO A C 1
ATOM 542 O O . PRO A 1 70 ? 12.705 -4.351 -8.481 1.00 61.81 70 PRO A O 1
ATOM 545 N N . SER A 1 71 ? 10.875 -3.217 -7.842 1.00 68.81 71 SER A N 1
ATOM 546 C CA . SER A 1 71 ? 11.312 -1.949 -8.402 1.00 68.81 71 SER A CA 1
ATOM 547 C C . SER A 1 71 ? 12.512 -1.409 -7.618 1.00 68.81 71 SER A C 1
ATOM 549 O O . SER A 1 71 ? 12.654 -1.633 -6.415 1.00 68.81 71 SER A O 1
ATOM 551 N N . VAL A 1 72 ? 13.385 -0.651 -8.292 1.00 63.16 72 VAL A N 1
ATOM 552 C CA . VAL A 1 72 ? 14.580 -0.046 -7.666 1.00 63.16 72 VAL A CA 1
ATOM 553 C C . VAL A 1 72 ? 14.203 0.820 -6.456 1.00 63.16 72 VAL A C 1
ATOM 555 O O . VAL A 1 72 ? 14.941 0.859 -5.479 1.00 63.16 72 VAL A O 1
ATOM 558 N N . GLN A 1 73 ? 13.032 1.465 -6.499 1.00 61.09 73 GLN A N 1
ATOM 559 C CA . GLN A 1 73 ? 12.488 2.279 -5.406 1.00 61.09 73 GLN A CA 1
ATOM 560 C C . GLN A 1 73 ? 12.015 1.466 -4.192 1.00 61.09 73 GLN A C 1
ATOM 562 O O . GLN A 1 73 ? 11.887 2.031 -3.116 1.00 61.09 73 GLN A O 1
ATOM 567 N N . SER A 1 74 ? 11.728 0.172 -4.353 1.00 60.00 74 SER A N 1
ATOM 568 C CA . SER A 1 74 ? 11.385 -0.722 -3.238 1.00 60.00 74 SER A CA 1
ATOM 569 C C . SER A 1 74 ? 12.624 -1.337 -2.579 1.00 60.00 74 SER A C 1
ATOM 571 O O . SER A 1 74 ? 12.546 -1.800 -1.444 1.00 60.00 74 SER A O 1
ATOM 573 N N . TYR A 1 75 ? 13.763 -1.352 -3.279 1.00 58.12 75 TYR A N 1
ATOM 574 C CA . TYR A 1 75 ? 15.026 -1.907 -2.780 1.00 58.12 75 TYR A CA 1
ATOM 575 C C . TYR A 1 75 ? 15.919 -0.876 -2.060 1.00 58.12 75 TYR A C 1
ATOM 577 O O . TYR A 1 75 ? 16.764 -1.267 -1.255 1.00 58.12 75 TYR A O 1
ATOM 585 N N . HIS A 1 76 ? 15.747 0.421 -2.342 1.00 47.91 76 HIS A N 1
ATOM 586 C CA . HIS A 1 76 ? 16.529 1.538 -1.790 1.00 47.91 76 HIS A CA 1
ATOM 587 C C . HIS A 1 76 ? 15.677 2.485 -0.949 1.00 47.91 76 HIS A C 1
ATOM 589 O O . HIS A 1 76 ? 16.202 2.951 0.089 1.00 47.91 76 HIS A O 1
#